Protein AF-A0A7Z8ZEG6-F1 (afdb_monomer)

Nearest PDB structures (foldseek):
  4nub-assembly1_A-2  TM=9.587E-01  e=1.190E-07  Escherichia coli K-12
  4liu-assembly1_A-2  TM=9.471E-01  e=1.753E-07  Escherichia coli K-12
  4liv-assembly1_A-2  TM=9.451E-01  e=2.423E-07  Escherichia coli K-12
  4ccl-assembly1_A  TM=9.612E-01  e=2.941E-07  Escherichia coli
  4lit-assembly1_A-2  TM=9.441E-01  e=3.138E-07  Escherichia coli K-12

Mean predicted aligned error: 3.53 Å

Sequence (79 aa):
MPLS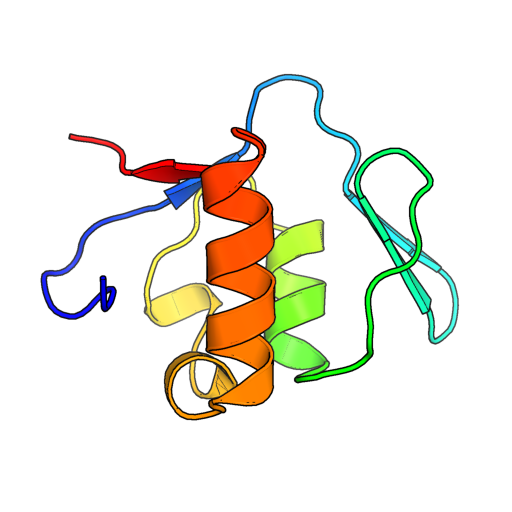GGETLARLSGLRVLHIGDSFFVNSEALAITDVDALDALCRYTSLSKDELGKGLHNPDFIAELTRLINQGYWYFEE

Radius of gyration: 11.37 Å; Cα contacts (8 Å, |Δi|>4): 107; chains: 1; bounding box: 25×22×33 Å

Foldseek 3Di:
DALPPQWKKAFDPPWAWDDDDPWIDTPNHTDDPQDRQQSVLVRPDRMDHCVSNPCLSVGVSSVVRVVVCVVVVRMDTDD

Solvent-accessible surface area (backbone atoms only — not comparable to full-atom values): 4661 Å² total; per-residue (Å²): 136,78,69,81,82,79,51,35,34,35,48,38,87,88,68,49,44,45,74,54,93,97,43,40,29,52,77,84,43,75,55,82,92,61,38,70,68,30,54,49,33,59,41,75,44,60,60,41,40,61,80,60,33,46,72,30,77,76,34,68,63,33,47,52,51,52,50,53,40,36,75,69,58,49,28,44,76,56,133

InterPro domains:
  IPR046799 ROXA-like, winged helix [PF20514] (4-76)

pLDDT: mean 92.18, std 10.12, range [51.38, 98.31]

Organism: Raoultella terrigena (NCBI:txid577)

Structure (mmCIF, N/CA/C/O backbone):
data_AF-A0A7Z8ZEG6-F1
#
_entry.id   AF-A0A7Z8ZEG6-F1
#
loop_
_atom_site.group_PDB
_atom_site.id
_atom_site.type_symbol
_atom_site.label_atom_id
_atom_site.label_alt_id
_atom_site.label_comp_id
_ato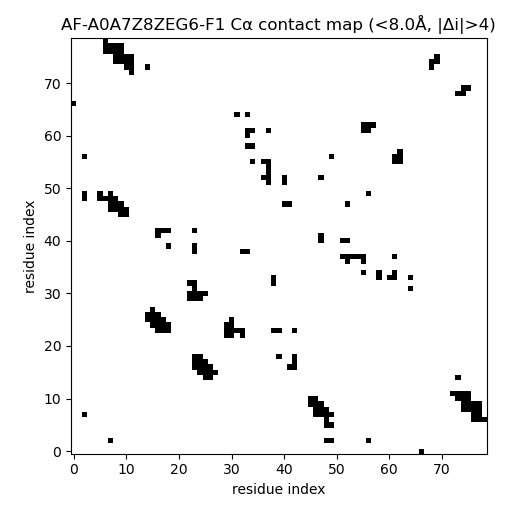m_site.label_asym_id
_atom_site.label_entity_id
_atom_site.label_seq_id
_atom_site.pdbx_PDB_ins_code
_atom_site.Cartn_x
_atom_site.Cartn_y
_atom_site.Cartn_z
_atom_site.occupancy
_atom_site.B_iso_or_equiv
_atom_site.auth_seq_id
_atom_site.auth_comp_id
_atom_site.auth_asym_id
_atom_site.auth_atom_id
_atom_site.pdbx_PDB_model_num
ATOM 1 N N . MET A 1 1 ? 6.912 6.593 10.511 1.00 51.38 1 MET A N 1
ATOM 2 C CA . MET A 1 1 ? 6.147 6.239 11.723 1.00 51.38 1 MET A CA 1
ATOM 3 C C . MET A 1 1 ? 5.801 4.763 11.588 1.00 51.38 1 MET A C 1
ATOM 5 O O . MET A 1 1 ? 5.176 4.433 10.590 1.00 51.38 1 MET A O 1
ATOM 9 N N . PRO A 1 2 ? 6.343 3.857 12.417 1.00 52.84 2 PRO A N 1
ATOM 10 C CA . PRO A 1 2 ? 6.102 2.430 12.230 1.00 52.84 2 PRO A CA 1
ATOM 11 C C . PRO A 1 2 ? 4.733 2.031 12.803 1.00 52.84 2 PRO A C 1
ATOM 13 O O . PRO A 1 2 ? 4.384 2.480 13.890 1.00 52.84 2 PRO A O 1
ATOM 16 N N . LEU A 1 3 ? 4.015 1.147 12.098 1.00 62.50 3 LEU A N 1
ATOM 17 C CA . LEU A 1 3 ? 2.734 0.510 12.472 1.00 62.50 3 LEU A CA 1
ATOM 18 C C . LEU A 1 3 ? 2.862 -0.459 13.675 1.00 62.50 3 LEU A C 1
ATOM 20 O O . LEU A 1 3 ? 2.277 -1.541 13.711 1.00 62.50 3 LEU A O 1
ATOM 24 N N . SER A 1 4 ? 3.684 -0.120 14.666 1.00 57.88 4 SER A N 1
ATOM 25 C CA . SER A 1 4 ? 4.057 -1.017 15.767 1.00 57.88 4 SER A CA 1
ATOM 26 C C . SER A 1 4 ? 2.965 -1.158 16.833 1.00 57.88 4 SER A C 1
ATOM 28 O O . SER A 1 4 ? 3.047 -2.059 17.667 1.00 57.88 4 SER A O 1
ATOM 30 N N . GLY A 1 5 ? 1.970 -0.263 16.837 1.00 61.88 5 GLY A N 1
ATOM 31 C CA . GLY A 1 5 ? 0.990 -0.107 17.919 1.00 61.88 5 GLY A CA 1
ATOM 32 C C . GLY A 1 5 ? -0.356 -0.810 17.727 1.00 61.88 5 GLY A C 1
ATOM 33 O O . GLY A 1 5 ? -1.208 -0.687 18.597 1.00 61.88 5 GLY A O 1
ATOM 34 N N . GLY A 1 6 ? -0.566 -1.536 16.621 1.00 71.12 6 GLY A N 1
ATOM 35 C CA . GLY A 1 6 ? -1.899 -2.043 16.252 1.00 71.12 6 GLY A CA 1
ATOM 36 C C . GLY A 1 6 ? -2.774 -1.010 15.533 1.00 71.12 6 GLY A C 1
ATOM 37 O O . GLY A 1 6 ? -3.968 -1.231 15.364 1.00 71.12 6 GLY A O 1
ATOM 38 N N . GLU A 1 7 ? -2.172 0.100 15.109 1.00 86.25 7 GLU A N 1
ATOM 39 C CA . GLU A 1 7 ? -2.812 1.115 14.279 1.00 86.25 7 GLU A CA 1
ATOM 40 C C . GLU A 1 7 ? -3.221 0.513 12.928 1.00 86.25 7 GLU A C 1
ATOM 42 O O . GLU A 1 7 ? -2.545 -0.370 12.386 1.00 86.25 7 GLU A O 1
ATOM 47 N N . THR A 1 8 ? -4.326 1.012 12.385 1.00 92.75 8 THR A N 1
ATOM 48 C CA . THR A 1 8 ? -4.881 0.564 11.108 1.00 92.75 8 THR A CA 1
ATOM 49 C C . THR A 1 8 ? -4.833 1.710 10.105 1.00 92.75 8 THR A C 1
ATOM 51 O O . THR A 1 8 ? -5.086 2.860 10.453 1.00 92.75 8 THR A O 1
ATOM 54 N N . LEU A 1 9 ? -4.473 1.415 8.858 1.00 95.38 9 LEU A N 1
ATOM 55 C CA . LEU A 1 9 ? -4.488 2.370 7.757 1.00 95.38 9 LEU A CA 1
ATOM 56 C C . LEU A 1 9 ? -5.785 2.249 6.968 1.00 95.38 9 LEU A C 1
ATOM 58 O O . LEU A 1 9 ? -6.051 1.204 6.377 1.00 95.38 9 LEU A O 1
ATOM 62 N N . ALA A 1 10 ? -6.525 3.345 6.857 1.00 96.69 10 ALA A N 1
ATOM 63 C CA . ALA A 1 10 ? -7.634 3.479 5.929 1.00 96.69 10 ALA A CA 1
ATOM 64 C C . ALA A 1 10 ? -7.171 4.051 4.593 1.00 96.69 10 ALA A C 1
ATOM 66 O O . ALA A 1 10 ? -6.415 5.022 4.525 1.00 96.69 10 ALA A O 1
ATOM 67 N N . ARG A 1 11 ? -7.678 3.464 3.511 1.00 97.38 11 ARG A N 1
ATOM 68 C CA . ARG A 1 11 ? -7.536 3.980 2.154 1.00 97.38 11 ARG A CA 1
ATOM 69 C C . ARG A 1 11 ? -8.483 5.160 1.955 1.00 97.38 11 ARG A C 1
ATOM 71 O O . ARG A 1 11 ? -9.666 5.073 2.279 1.00 97.38 11 ARG A O 1
ATOM 78 N N . LEU A 1 12 ? -7.989 6.226 1.331 1.00 97.19 12 LEU A N 1
ATOM 79 C CA . LEU A 1 12 ? -8.810 7.353 0.902 1.00 97.19 12 LEU A CA 1
ATOM 80 C C . LEU A 1 12 ? -9.983 6.865 0.039 1.00 97.19 12 LEU A C 1
ATOM 82 O O . LEU A 1 12 ? -9.805 6.126 -0.934 1.00 97.19 12 LEU A O 1
ATOM 86 N N . SER A 1 13 ? -11.192 7.304 0.386 1.00 95.12 13 SER A N 1
ATOM 87 C CA . SER A 1 13 ? -12.403 6.937 -0.348 1.00 95.12 13 SER A CA 1
ATOM 88 C C . SER A 1 13 ? -12.292 7.315 -1.829 1.00 95.12 13 SER A C 1
ATOM 90 O O . SER A 1 13 ? -11.905 8.430 -2.177 1.00 95.12 13 SER A O 1
ATOM 92 N N . GLY A 1 14 ? -12.617 6.370 -2.714 1.00 94.75 14 GLY A N 1
ATOM 93 C CA . GLY A 1 14 ? -12.525 6.548 -4.165 1.00 94.75 14 GLY A CA 1
ATOM 94 C C . GLY A 1 14 ? -11.118 6.399 -4.759 1.00 94.75 14 GLY A C 1
ATOM 95 O O . GLY A 1 14 ? -10.986 6.440 -5.985 1.00 94.75 14 GLY A O 1
ATOM 96 N N . LEU A 1 15 ? -10.078 6.179 -3.943 1.00 97.25 15 LEU A N 1
ATOM 97 C CA . LEU A 1 15 ? -8.731 5.893 -4.435 1.00 97.25 15 LEU A CA 1
ATOM 98 C C . LEU A 1 15 ? -8.704 4.563 -5.197 1.00 97.25 15 LEU A C 1
ATOM 100 O O . LEU A 1 15 ? -9.041 3.504 -4.657 1.00 97.25 15 LEU A O 1
ATOM 104 N N . ARG A 1 16 ? -8.255 4.605 -6.455 1.00 97.19 16 ARG A N 1
ATOM 105 C CA . ARG A 1 16 ? -8.134 3.404 -7.288 1.00 97.19 16 ARG A CA 1
ATOM 106 C C . ARG A 1 16 ? -6.756 2.795 -7.113 1.00 97.19 16 ARG A C 1
ATOM 108 O O . ARG A 1 16 ? -5.761 3.439 -7.434 1.00 97.19 16 ARG A O 1
ATOM 115 N N . VAL A 1 17 ? -6.726 1.548 -6.654 1.00 97.69 17 VAL A N 1
ATOM 116 C CA . VAL A 1 17 ? -5.499 0.768 -6.486 1.00 97.69 17 VAL A CA 1
ATOM 117 C C . VAL A 1 17 ? -5.672 -0.547 -7.228 1.00 97.69 17 VAL A C 1
ATOM 119 O O . VAL A 1 17 ? -6.638 -1.265 -6.973 1.00 97.69 17 VAL A O 1
ATOM 122 N N . LEU A 1 18 ? -4.798 -0.821 -8.192 1.00 97.38 18 LEU A N 1
ATOM 123 C CA . LEU A 1 18 ? -4.969 -1.901 -9.163 1.00 97.38 18 LEU A CA 1
ATOM 124 C C . LEU A 1 18 ? -3.698 -2.735 -9.268 1.00 97.38 18 LEU A C 1
ATOM 126 O O . LEU A 1 18 ? -2.602 -2.184 -9.315 1.00 97.38 18 LEU A O 1
ATOM 130 N N . HIS A 1 19 ? -3.877 -4.044 -9.388 1.00 97.38 19 HIS A N 1
ATOM 131 C CA . HIS A 1 19 ? -2.838 -4.996 -9.756 1.00 97.38 19 HIS A CA 1
ATOM 132 C C . HIS A 1 19 ? -3.203 -5.568 -11.131 1.00 97.38 19 HIS A C 1
ATOM 134 O O . HIS A 1 19 ? -4.288 -6.130 -11.302 1.00 97.38 19 HIS A O 1
ATOM 140 N N . ILE A 1 20 ? -2.352 -5.348 -12.135 1.00 95.94 20 ILE A N 1
ATOM 141 C CA . ILE A 1 20 ? -2.577 -5.771 -13.523 1.00 95.94 20 ILE A CA 1
ATOM 142 C C . ILE A 1 20 ? -1.307 -6.443 -14.038 1.00 95.94 20 ILE A C 1
ATOM 144 O O . ILE A 1 20 ? -0.280 -5.783 -14.197 1.00 95.94 20 ILE A O 1
ATOM 148 N N . GLY A 1 21 ? -1.393 -7.739 -14.345 1.00 95.06 21 GLY A N 1
ATOM 149 C CA . GLY A 1 21 ? -0.208 -8.523 -14.698 1.00 95.06 21 GLY A CA 1
ATOM 150 C C . GLY A 1 21 ? 0.792 -8.485 -13.547 1.00 95.06 21 GLY A C 1
ATOM 151 O O . GLY A 1 21 ? 0.413 -8.791 -12.428 1.00 95.06 21 GLY A O 1
ATOM 152 N N . ASP A 1 22 ? 2.013 -8.030 -13.821 1.00 95.00 22 ASP A N 1
ATOM 153 C CA . ASP A 1 22 ? 3.085 -7.904 -12.823 1.00 95.00 22 ASP A CA 1
ATOM 154 C C . ASP A 1 22 ? 3.266 -6.457 -12.319 1.00 95.00 22 ASP A C 1
ATOM 156 O O . ASP A 1 22 ? 4.340 -6.077 -11.859 1.00 95.00 22 ASP A O 1
ATOM 160 N N . SER A 1 23 ? 2.263 -5.588 -12.491 1.00 97.00 23 SER A N 1
ATOM 161 C CA . SER A 1 23 ? 2.364 -4.154 -12.180 1.00 97.00 23 SER A CA 1
ATOM 162 C C . SER A 1 23 ? 1.268 -3.669 -11.238 1.00 97.00 23 SER A C 1
ATOM 164 O O . SER A 1 23 ? 0.104 -4.060 -11.348 1.00 97.00 23 SER A O 1
ATOM 166 N N . PHE A 1 24 ? 1.645 -2.748 -10.352 1.00 98.31 24 PHE A N 1
ATOM 167 C CA . PHE A 1 24 ? 0.771 -2.137 -9.354 1.00 98.31 24 PHE A CA 1
ATOM 168 C C . PHE A 1 24 ? 0.578 -0.655 -9.653 1.00 98.31 24 PHE A C 1
ATOM 170 O O . PHE A 1 24 ? 1.532 0.034 -10.012 1.00 98.31 24 PHE A O 1
ATOM 177 N N . PHE A 1 25 ? -0.644 -0.156 -9.479 1.00 97.75 25 PHE A N 1
ATOM 178 C CA . PHE A 1 25 ? -0.996 1.230 -9.770 1.00 97.75 25 PHE A CA 1
ATOM 179 C C . PHE A 1 25 ? -1.816 1.852 -8.646 1.00 97.75 25 PHE A C 1
ATOM 181 O O . PHE A 1 25 ? -2.780 1.243 -8.187 1.00 97.75 25 PHE A O 1
ATOM 188 N N . VAL A 1 26 ? -1.511 3.100 -8.285 1.00 97.50 26 VAL A N 1
ATOM 189 C CA . VAL A 1 26 ? -2.342 3.957 -7.424 1.00 97.50 26 VAL A CA 1
ATOM 190 C C . VAL A 1 26 ? -2.713 5.199 -8.221 1.00 97.50 26 VAL A C 1
ATOM 192 O O . VAL A 1 26 ? -1.842 5.930 -8.674 1.00 97.50 26 VAL A O 1
ATOM 195 N N . ASN A 1 27 ? -4.006 5.432 -8.451 1.00 94.88 27 ASN A N 1
ATOM 196 C CA . ASN A 1 27 ? -4.497 6.567 -9.244 1.00 94.88 27 ASN A CA 1
ATOM 197 C C . ASN A 1 27 ? -3.820 6.730 -10.622 1.00 94.88 27 ASN A C 1
ATOM 199 O O . ASN A 1 27 ? -3.692 7.836 -11.141 1.00 94.88 27 ASN A O 1
ATOM 203 N N . SER A 1 28 ? -3.510 5.611 -11.283 1.00 92.38 28 SER A N 1
ATOM 204 C CA . SER A 1 28 ? -2.811 5.542 -12.585 1.00 92.38 28 SER A CA 1
ATOM 205 C C . SER A 1 28 ? -1.298 5.802 -12.531 1.00 92.38 28 SER A C 1
ATOM 207 O O . SER A 1 28 ? -0.652 5.754 -13.574 1.00 92.38 28 SER A O 1
ATOM 209 N N . GLU A 1 29 ? -0.717 6.016 -11.350 1.00 94.50 29 GLU A N 1
ATOM 210 C CA . GLU A 1 29 ? 0.734 6.032 -11.146 1.00 94.50 29 GLU A CA 1
ATOM 211 C C . GLU A 1 29 ? 1.227 4.616 -10.842 1.00 94.50 29 GLU A C 1
ATOM 213 O O . GLU A 1 29 ? 0.667 3.944 -9.976 1.00 94.50 29 GLU A O 1
ATOM 218 N N . ALA A 1 30 ? 2.258 4.157 -11.555 1.00 95.94 30 ALA A N 1
ATOM 219 C CA . ALA A 1 30 ? 2.869 2.856 -11.301 1.00 95.94 30 ALA A CA 1
ATOM 220 C C . ALA A 1 30 ? 3.706 2.893 -10.014 1.00 95.94 30 ALA A C 1
ATOM 222 O O . ALA A 1 30 ? 4.496 3.817 -9.815 1.00 95.94 30 ALA A O 1
ATOM 223 N N . LEU A 1 31 ? 3.556 1.876 -9.168 1.00 96.50 31 LEU A N 1
ATOM 224 C CA . LEU A 1 31 ? 4.379 1.693 -7.975 1.00 96.50 31 LEU A CA 1
ATOM 225 C C . LEU A 1 31 ? 5.635 0.880 -8.305 1.00 96.50 31 LEU A C 1
ATOM 227 O O . LEU A 1 31 ? 5.620 0.006 -9.174 1.00 96.50 31 LEU A O 1
ATOM 231 N N . ALA A 1 32 ? 6.716 1.130 -7.567 1.00 94.25 32 ALA A N 1
ATOM 232 C CA . ALA A 1 32 ? 7.871 0.242 -7.577 1.00 94.25 32 ALA A CA 1
ATOM 233 C C . ALA A 1 32 ? 7.509 -1.102 -6.923 1.00 94.25 32 ALA A C 1
ATOM 235 O O . ALA A 1 32 ? 6.830 -1.132 -5.897 1.00 94.25 32 ALA A O 1
ATOM 236 N N . ILE A 1 33 ? 7.990 -2.213 -7.489 1.00 95.00 33 ILE A N 1
ATOM 237 C CA . ILE A 1 33 ? 7.772 -3.552 -6.925 1.00 95.00 33 ILE A CA 1
ATOM 238 C C . ILE A 1 33 ? 8.742 -3.751 -5.755 1.00 95.00 33 ILE A C 1
ATOM 240 O O . ILE A 1 33 ? 9.877 -4.182 -5.943 1.00 95.00 33 ILE A O 1
ATOM 244 N N . THR A 1 34 ? 8.301 -3.384 -4.555 1.00 95.56 34 THR A N 1
ATOM 245 C CA . THR A 1 34 ? 9.089 -3.473 -3.317 1.00 95.56 34 THR A CA 1
ATOM 246 C C . THR A 1 34 ? 8.822 -4.775 -2.568 1.00 95.56 34 THR A C 1
ATOM 248 O O . THR A 1 34 ? 9.761 -5.455 -2.167 1.00 95.56 34 THR A O 1
ATOM 251 N N . ASP A 1 35 ? 7.551 -5.150 -2.424 1.00 96.62 35 ASP A N 1
ATOM 252 C CA . ASP A 1 35 ? 7.093 -6.409 -1.835 1.00 96.62 35 ASP A CA 1
ATOM 253 C C . ASP A 1 35 ? 5.744 -6.790 -2.461 1.00 96.62 35 ASP A C 1
ATOM 255 O O . ASP A 1 35 ? 4.767 -6.055 -2.333 1.00 96.62 35 ASP A O 1
ATOM 259 N N . VAL A 1 36 ? 5.697 -7.904 -3.194 1.00 96.25 36 VAL A N 1
ATOM 260 C CA . VAL A 1 36 ? 4.523 -8.278 -4.003 1.00 96.25 36 VAL A CA 1
ATOM 261 C C . VAL A 1 36 ? 3.300 -8.543 -3.128 1.00 96.25 36 VAL A C 1
ATOM 263 O O . VAL A 1 36 ? 2.214 -8.071 -3.456 1.00 96.25 36 VAL A O 1
ATOM 266 N N . ASP A 1 37 ? 3.469 -9.250 -2.010 1.00 96.31 37 ASP A N 1
ATOM 267 C CA . ASP A 1 37 ? 2.352 -9.616 -1.137 1.00 96.31 37 ASP A CA 1
ATOM 268 C C . ASP A 1 37 ? 1.779 -8.372 -0.446 1.00 96.31 37 ASP A C 1
ATOM 270 O O . ASP A 1 37 ? 0.560 -8.188 -0.383 1.00 96.31 37 ASP A O 1
ATOM 274 N N . ALA A 1 38 ? 2.651 -7.471 0.014 1.00 96.50 38 ALA A N 1
ATOM 275 C CA . ALA A 1 38 ? 2.222 -6.240 0.666 1.00 96.50 38 ALA A CA 1
ATOM 276 C C . ALA A 1 38 ? 1.597 -5.234 -0.321 1.00 96.50 38 ALA A C 1
ATOM 278 O O . ALA A 1 38 ? 0.602 -4.586 0.007 1.00 96.50 38 ALA A O 1
ATOM 279 N N . LEU A 1 39 ? 2.118 -5.125 -1.550 1.00 97.38 39 LEU A N 1
ATOM 280 C CA . LEU A 1 39 ? 1.510 -4.307 -2.609 1.00 97.38 39 LEU A CA 1
ATOM 281 C C . LEU A 1 39 ? 0.147 -4.858 -3.047 1.00 97.38 39 LEU A C 1
ATOM 283 O O . LEU A 1 39 ? -0.789 -4.093 -3.273 1.00 97.38 39 LEU A O 1
ATOM 287 N N . ASP A 1 40 ? -0.003 -6.177 -3.111 1.00 97.25 40 ASP A N 1
ATOM 288 C CA . ASP A 1 40 ? -1.281 -6.803 -3.435 1.00 97.25 40 ASP A CA 1
ATOM 289 C C . ASP A 1 40 ? -2.310 -6.615 -2.304 1.00 97.25 40 ASP A C 1
ATOM 291 O O . ASP A 1 40 ? -3.494 -6.374 -2.570 1.00 97.25 40 ASP A O 1
ATOM 295 N N . ALA A 1 41 ? -1.871 -6.590 -1.040 1.00 97.25 41 ALA A N 1
ATOM 296 C CA . ALA A 1 41 ? -2.712 -6.174 0.082 1.00 97.25 41 ALA A CA 1
ATOM 297 C C . ALA A 1 41 ? -3.217 -4.726 -0.088 1.00 97.25 41 ALA A C 1
ATOM 299 O O . ALA A 1 41 ? -4.417 -4.477 0.088 1.00 97.25 41 ALA A O 1
ATOM 300 N N . LEU A 1 42 ? -2.354 -3.792 -0.527 1.00 97.25 42 LEU A N 1
ATOM 301 C CA . LEU A 1 42 ? -2.757 -2.415 -0.858 1.00 97.25 42 LEU A CA 1
ATOM 302 C C . LEU A 1 42 ? -3.808 -2.349 -1.967 1.00 97.25 42 LEU A C 1
ATOM 304 O O . LEU A 1 42 ? -4.565 -1.385 -1.998 1.00 97.25 42 LEU A O 1
ATOM 308 N N . CYS A 1 43 ? -3.875 -3.327 -2.873 1.00 96.81 43 CYS A N 1
ATOM 309 C CA . CYS A 1 43 ? -4.927 -3.412 -3.886 1.00 96.81 43 CYS A CA 1
ATOM 310 C C . CYS A 1 43 ? -6.237 -3.943 -3.297 1.00 96.81 43 CYS A C 1
ATOM 312 O O . CYS A 1 43 ? -7.300 -3.354 -3.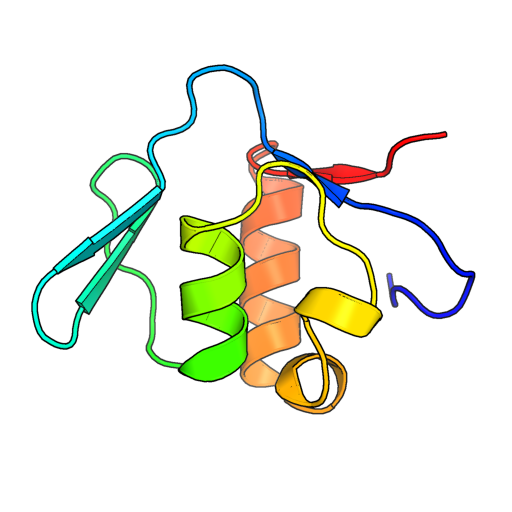521 1.00 96.81 43 CYS A O 1
ATOM 314 N N . ARG A 1 44 ? -6.162 -5.018 -2.508 1.00 96.06 44 ARG A N 1
ATOM 315 C CA . ARG A 1 44 ? -7.320 -5.793 -2.036 1.00 96.06 44 ARG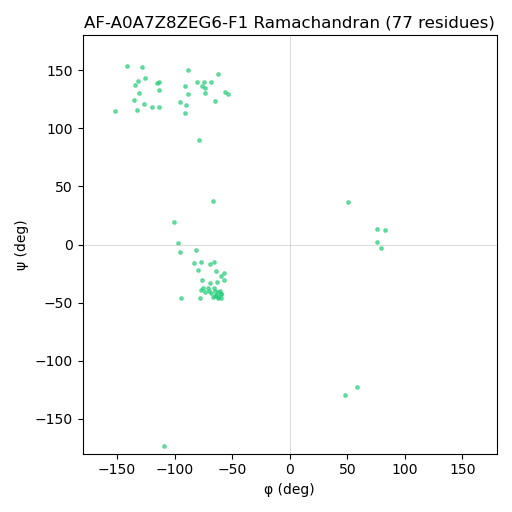 A CA 1
ATOM 316 C C . ARG A 1 44 ? -8.096 -5.142 -0.897 1.00 96.06 44 ARG A C 1
ATOM 318 O O . ARG A 1 44 ? -9.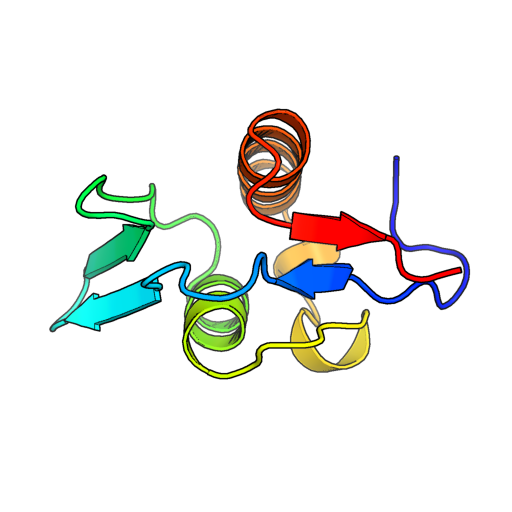322 -5.211 -0.903 1.00 96.06 44 ARG A O 1
ATOM 325 N N . TYR A 1 45 ? -7.413 -4.509 0.056 1.00 96.56 45 TYR A N 1
ATOM 326 C CA . TYR A 1 45 ? -8.043 -4.073 1.304 1.00 96.56 45 TYR A CA 1
ATOM 327 C C . TYR A 1 45 ? -8.107 -2.554 1.439 1.00 96.56 45 TYR A C 1
ATOM 329 O O . TYR A 1 45 ? -7.127 -1.839 1.215 1.00 96.56 45 TYR A O 1
ATOM 337 N N . THR A 1 46 ? -9.277 -2.042 1.815 1.00 95.12 46 THR A N 1
ATOM 338 C CA . THR A 1 46 ? -9.488 -0.613 2.093 1.00 95.12 46 THR A CA 1
ATOM 339 C C . THR A 1 46 ? -9.070 -0.215 3.505 1.00 95.12 46 THR A C 1
ATOM 341 O O . THR A 1 46 ? -8.904 0.971 3.755 1.00 95.12 46 THR A O 1
ATOM 344 N N . SER A 1 47 ? -8.894 -1.184 4.402 1.00 95.31 47 SER A N 1
ATOM 345 C CA . SER A 1 47 ? -8.387 -1.018 5.763 1.00 95.31 47 SER A CA 1
ATOM 346 C C . SER A 1 47 ? -7.289 -2.064 5.973 1.00 95.31 47 SER A C 1
ATOM 348 O O . SER A 1 47 ? -7.465 -3.214 5.568 1.00 95.31 47 SER A O 1
ATOM 350 N N . LEU A 1 48 ? -6.127 -1.648 6.473 1.00 95.38 48 LEU A N 1
ATOM 351 C CA . LEU A 1 48 ? -4.903 -2.451 6.507 1.00 95.38 48 LEU A CA 1
ATOM 352 C C . LEU A 1 48 ? -4.227 -2.341 7.864 1.00 95.38 48 LEU A C 1
ATOM 354 O O . LEU A 1 48 ? -3.849 -1.250 8.289 1.00 95.38 48 LEU A O 1
ATOM 358 N N . SER A 1 49 ? -3.997 -3.479 8.497 1.00 93.25 49 SER A N 1
ATOM 359 C CA . SER A 1 49 ? -3.190 -3.577 9.703 1.00 93.25 49 SER A CA 1
ATOM 360 C C . SER A 1 49 ? -1.858 -4.270 9.398 1.00 93.25 49 SER A C 1
ATOM 362 O O . SER A 1 49 ? -1.522 -4.597 8.254 1.00 93.25 49 SER A O 1
ATOM 364 N N . LYS A 1 50 ? -1.083 -4.543 10.449 1.00 91.50 50 LYS A N 1
ATOM 365 C CA . LYS A 1 50 ? 0.098 -5.408 10.349 1.00 91.50 50 LYS A CA 1
ATOM 366 C C . LYS A 1 50 ? -0.219 -6.814 9.820 1.00 91.50 50 LYS A C 1
ATOM 368 O O . LYS A 1 50 ? 0.683 -7.452 9.287 1.00 91.50 50 LYS A O 1
ATOM 373 N N . ASP A 1 51 ? -1.452 -7.292 9.977 1.00 92.62 51 ASP A N 1
ATOM 374 C CA . ASP A 1 51 ? -1.826 -8.657 9.612 1.00 92.62 51 ASP A CA 1
ATOM 375 C C . ASP A 1 51 ? -1.922 -8.805 8.086 1.00 92.62 51 ASP A C 1
ATOM 377 O O . ASP A 1 51 ? -1.396 -9.767 7.527 1.00 92.62 51 ASP A O 1
ATOM 381 N N . GLU A 1 52 ? -2.487 -7.811 7.392 1.00 95.25 52 GLU A N 1
ATOM 382 C CA . GLU A 1 52 ? -2.541 -7.775 5.927 1.00 95.25 52 GLU A CA 1
ATOM 383 C C . GLU A 1 52 ? -1.190 -7.415 5.296 1.00 95.25 52 GLU A C 1
ATOM 385 O O . GLU A 1 52 ? -0.839 -7.950 4.246 1.00 95.25 52 GLU A O 1
ATOM 390 N N . LEU A 1 53 ? -0.429 -6.507 5.918 1.00 93.56 53 LEU A N 1
ATOM 391 C CA . LEU A 1 53 ? 0.862 -6.042 5.391 1.00 93.56 53 LEU A CA 1
ATOM 392 C C . LEU A 1 53 ? 2.011 -7.026 5.664 1.00 93.56 53 LEU A C 1
ATOM 394 O O . LEU A 1 53 ? 3.027 -7.014 4.963 1.00 93.56 53 LEU A O 1
ATOM 398 N N . GLY A 1 54 ? 1.854 -7.885 6.673 1.00 91.19 54 GLY A N 1
ATOM 399 C CA . GLY A 1 54 ? 2.733 -9.007 6.971 1.00 91.19 54 GLY A CA 1
ATOM 400 C C . GLY A 1 54 ? 4.220 -8.646 6.98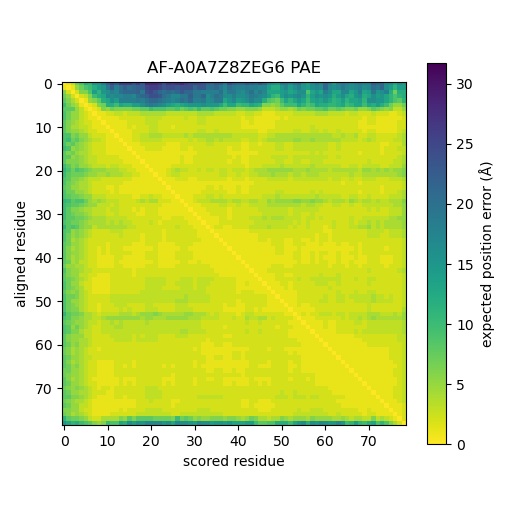2 1.00 91.19 54 GLY A C 1
ATOM 401 O O . GLY A 1 54 ? 4.662 -7.690 7.624 1.00 91.19 54 GLY A O 1
ATOM 402 N N . LYS A 1 55 ? 5.017 -9.438 6.253 1.00 91.38 55 LYS A N 1
ATOM 403 C CA . LYS A 1 55 ? 6.478 -9.270 6.185 1.00 91.38 55 LYS A CA 1
ATOM 404 C C . LYS A 1 55 ? 6.914 -8.006 5.445 1.00 91.38 55 LYS A C 1
ATOM 406 O O . LYS A 1 55 ? 8.049 -7.581 5.659 1.00 91.38 55 LYS A O 1
ATOM 411 N N . GLY A 1 56 ? 6.032 -7.376 4.665 1.00 91.69 56 GLY A N 1
ATOM 412 C CA . GLY A 1 56 ? 6.319 -6.107 4.000 1.00 91.69 56 GLY A CA 1
ATOM 413 C C . GLY A 1 56 ? 6.727 -5.017 4.991 1.00 9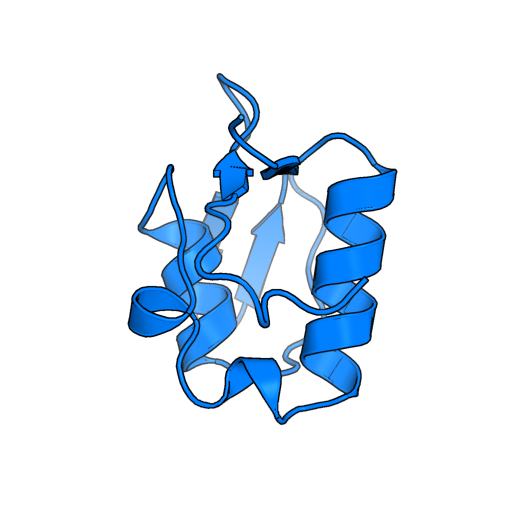1.69 56 GLY A C 1
ATOM 414 O O . GLY A 1 56 ? 7.590 -4.201 4.687 1.00 91.69 56 GLY A O 1
ATOM 415 N N . LEU A 1 57 ? 6.227 -5.061 6.233 1.00 91.94 57 LEU A N 1
ATOM 416 C CA . LEU A 1 57 ? 6.628 -4.116 7.283 1.00 91.94 57 LEU A CA 1
ATOM 417 C C . LEU A 1 57 ? 8.097 -4.236 7.726 1.00 91.94 57 LEU A C 1
ATOM 419 O O . LEU A 1 57 ? 8.620 -3.333 8.379 1.00 91.94 57 LEU A O 1
ATOM 423 N N . HIS A 1 58 ? 8.770 -5.333 7.382 1.00 92.81 58 HIS A N 1
ATOM 424 C CA . HIS A 1 58 ? 10.204 -5.520 7.611 1.00 92.81 58 HIS A CA 1
ATOM 425 C C . HIS A 1 58 ? 11.052 -5.147 6.390 1.00 92.81 58 HIS A C 1
ATOM 427 O O . HIS A 1 58 ? 12.279 -5.133 6.486 1.00 92.81 58 HIS A O 1
ATOM 433 N N . ASN A 1 59 ? 10.418 -4.843 5.256 1.00 94.94 59 ASN A N 1
ATOM 434 C CA . ASN A 1 59 ? 11.088 -4.420 4.040 1.00 94.94 59 ASN A CA 1
ATOM 435 C C . ASN A 1 59 ? 11.209 -2.882 4.023 1.00 94.94 59 ASN A C 1
ATOM 437 O O . ASN A 1 59 ? 10.193 -2.186 3.939 1.00 94.94 59 ASN A O 1
ATOM 441 N N . PRO A 1 60 ? 12.432 -2.321 4.101 1.00 94.88 60 PRO A N 1
ATOM 442 C CA . PRO A 1 60 ? 12.621 -0.875 4.156 1.00 94.88 60 PRO A CA 1
ATOM 443 C C . PRO A 1 60 ? 12.124 -0.158 2.894 1.00 94.88 60 PRO A C 1
ATOM 445 O O . PRO A 1 60 ? 11.611 0.955 3.008 1.00 94.88 60 PRO A O 1
ATOM 448 N N . ASP A 1 61 ? 12.207 -0.793 1.721 1.00 95.94 61 ASP A N 1
ATOM 449 C CA . ASP A 1 61 ? 11.741 -0.203 0.463 1.00 95.94 61 ASP A CA 1
ATOM 450 C C . ASP A 1 61 ? 10.211 -0.125 0.437 1.00 95.94 61 ASP A C 1
ATOM 452 O O . ASP A 1 61 ? 9.639 0.892 0.039 1.00 95.94 61 ASP A O 1
ATOM 456 N N . PHE A 1 62 ? 9.533 -1.160 0.945 1.00 96.00 62 PHE A N 1
ATOM 457 C CA . PHE A 1 62 ? 8.079 -1.135 1.101 1.00 96.00 62 PHE A CA 1
ATOM 458 C C . PHE A 1 62 ? 7.643 -0.068 2.109 1.00 96.00 62 PHE A C 1
ATOM 460 O O . PHE A 1 62 ? 6.726 0.700 1.831 1.00 96.00 62 PHE A O 1
ATOM 467 N N . ILE A 1 63 ? 8.320 0.036 3.257 1.00 95.25 63 ILE A N 1
ATOM 468 C CA . ILE A 1 63 ? 8.023 1.068 4.262 1.00 95.25 63 ILE A CA 1
ATOM 469 C C . ILE A 1 63 ? 8.217 2.479 3.696 1.00 95.25 63 ILE A C 1
ATOM 471 O O . ILE A 1 63 ? 7.407 3.366 3.984 1.00 95.25 63 ILE A O 1
ATOM 475 N N . ALA A 1 64 ? 9.262 2.704 2.898 1.00 95.38 64 ALA A N 1
ATOM 476 C CA . ALA A 1 64 ? 9.491 3.985 2.239 1.00 95.38 64 ALA A CA 1
ATOM 477 C C . ALA A 1 64 ? 8.349 4.324 1.269 1.00 95.38 64 ALA A C 1
ATOM 479 O O . ALA A 1 64 ? 7.813 5.434 1.320 1.00 95.38 64 ALA A O 1
ATOM 480 N N . GLU A 1 65 ? 7.923 3.357 0.453 1.00 95.81 65 GLU A N 1
ATOM 481 C CA . GLU A 1 65 ? 6.822 3.545 -0.492 1.00 95.81 65 GLU A CA 1
ATOM 482 C C . GLU A 1 65 ? 5.479 3.760 0.220 1.00 95.81 65 GLU A C 1
ATOM 484 O O . GLU A 1 65 ? 4.764 4.714 -0.081 1.00 95.81 65 GLU A O 1
ATOM 489 N N . LEU A 1 66 ? 5.165 2.962 1.242 1.00 95.75 66 LEU A N 1
ATOM 490 C CA . LEU A 1 66 ? 3.965 3.137 2.061 1.00 95.75 66 LEU A CA 1
ATOM 491 C C . LEU A 1 66 ? 3.945 4.516 2.738 1.00 95.75 66 LEU A C 1
ATOM 493 O O . LEU A 1 66 ? 2.927 5.205 2.725 1.00 95.75 66 LEU A O 1
ATOM 497 N N . THR A 1 67 ? 5.086 4.960 3.272 1.00 94.62 67 THR A N 1
ATOM 498 C CA . THR A 1 67 ? 5.225 6.297 3.870 1.00 94.62 67 THR A CA 1
ATOM 499 C C . THR A 1 67 ? 4.981 7.394 2.834 1.00 94.62 67 THR A C 1
ATOM 501 O O . THR A 1 67 ? 4.312 8.384 3.133 1.00 94.62 67 THR A O 1
ATOM 504 N N . ARG A 1 68 ? 5.482 7.228 1.603 1.00 95.38 68 ARG A N 1
ATOM 505 C CA . ARG A 1 68 ? 5.228 8.160 0.496 1.00 95.38 68 ARG A CA 1
ATOM 506 C C . ARG A 1 68 ? 3.733 8.260 0.191 1.00 95.38 68 ARG A C 1
ATOM 508 O O . ARG A 1 68 ? 3.225 9.373 0.077 1.00 95.38 68 ARG A O 1
ATOM 515 N N . LEU A 1 69 ? 3.033 7.128 0.108 1.00 96.31 69 LEU A N 1
ATOM 516 C CA . LEU A 1 69 ? 1.592 7.078 -0.157 1.00 96.31 69 LEU A CA 1
ATOM 517 C C . LEU A 1 69 ? 0.771 7.718 0.979 1.00 96.31 69 LEU A C 1
ATOM 519 O O . LEU A 1 69 ? -0.168 8.469 0.712 1.00 96.31 69 LEU A O 1
ATOM 523 N N . ILE A 1 70 ? 1.154 7.494 2.240 1.00 95.75 70 ILE A N 1
ATOM 524 C CA . ILE A 1 70 ? 0.535 8.155 3.403 1.00 95.75 70 ILE A CA 1
ATOM 525 C C . ILE A 1 70 ? 0.742 9.674 3.336 1.00 95.75 70 ILE A C 1
ATOM 527 O O . ILE A 1 70 ? -0.207 10.437 3.491 1.00 95.75 70 ILE A O 1
ATOM 531 N N . ASN A 1 71 ? 1.958 10.132 3.027 1.00 95.25 71 ASN A N 1
ATOM 532 C CA . ASN A 1 71 ? 2.260 11.562 2.896 1.00 95.25 71 ASN A CA 1
ATOM 533 C C . ASN A 1 71 ? 1.500 12.239 1.739 1.00 95.25 71 ASN A C 1
ATOM 535 O O . ASN A 1 71 ? 1.303 13.452 1.765 1.00 95.25 71 ASN A O 1
ATOM 539 N N . GLN A 1 72 ? 1.063 11.476 0.734 1.00 95.00 72 GLN A N 1
ATOM 540 C CA . GLN A 1 72 ? 0.186 11.950 -0.342 1.00 95.00 72 GLN A CA 1
ATOM 541 C C . GLN A 1 72 ? -1.299 11.993 0.058 1.00 95.00 72 GLN A C 1
ATOM 543 O O . GLN A 1 72 ? -2.130 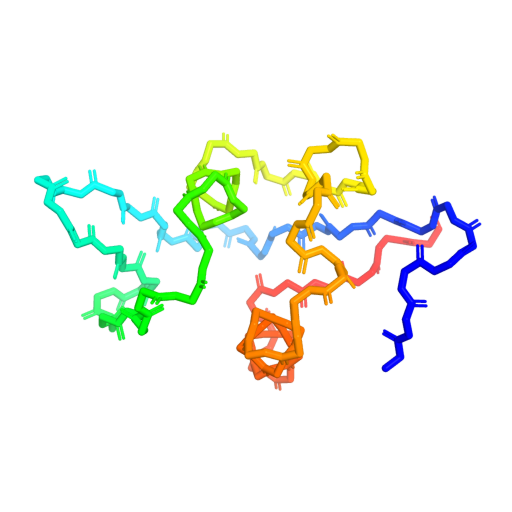12.447 -0.726 1.00 95.00 72 GLN A O 1
ATOM 548 N N . GLY A 1 73 ? -1.647 11.529 1.261 1.00 95.44 73 GLY A N 1
ATOM 549 C CA . GLY A 1 73 ? -3.024 11.449 1.747 1.00 95.44 73 GLY A CA 1
ATOM 550 C C . GLY A 1 73 ? -3.827 10.300 1.134 1.00 95.44 73 GLY A C 1
ATOM 551 O O . GLY A 1 73 ? -5.050 10.281 1.245 1.00 95.44 73 GLY A O 1
ATOM 552 N N . TYR A 1 74 ? -3.166 9.348 0.468 1.00 96.94 74 TYR A N 1
ATOM 553 C CA . TYR A 1 74 ? -3.822 8.184 -0.131 1.00 96.94 74 TYR A CA 1
ATOM 554 C C . TYR A 1 74 ? -4.210 7.130 0.906 1.00 96.94 74 TYR A C 1
ATOM 556 O O . TYR A 1 74 ? -5.226 6.455 0.746 1.00 96.94 74 TYR A O 1
ATOM 564 N N . TRP A 1 75 ? -3.436 7.034 1.983 1.00 96.94 75 TRP A N 1
ATOM 565 C CA . TRP A 1 75 ? -3.805 6.313 3.193 1.00 96.94 75 TRP A CA 1
ATOM 566 C C . TRP A 1 75 ? -3.609 7.215 4.403 1.00 96.94 75 TRP A C 1
ATOM 568 O O . TRP A 1 75 ? -2.759 8.105 4.394 1.00 96.94 75 TRP A O 1
ATOM 578 N N . TYR A 1 76 ? -4.384 6.965 5.446 1.00 94.69 76 TYR A N 1
ATOM 579 C CA . TYR A 1 76 ? -4.288 7.662 6.720 1.00 94.69 76 TYR A CA 1
ATOM 580 C C . TYR A 1 76 ? -4.511 6.673 7.861 1.00 94.69 76 TYR A C 1
ATOM 582 O O . TYR A 1 76 ? -5.151 5.641 7.674 1.00 94.69 76 TYR A O 1
ATOM 590 N N . PHE A 1 77 ? -3.960 6.970 9.032 1.00 92.69 77 PHE A N 1
ATOM 591 C CA . PHE A 1 77 ? -4.193 6.162 10.225 1.00 92.69 77 PHE A CA 1
ATOM 592 C C . PHE A 1 77 ? -5.616 6.408 10.743 1.00 92.69 77 PHE A C 1
ATOM 594 O O . PHE A 1 77 ? -6.028 7.562 10.871 1.00 92.69 77 PHE A O 1
ATOM 601 N N . GLU A 1 78 ? -6.362 5.335 10.997 1.00 88.12 78 GLU A N 1
ATOM 602 C CA . GLU A 1 78 ? -7.621 5.381 11.746 1.00 88.12 78 GLU A CA 1
ATOM 603 C C . GLU A 1 78 ? -7.310 5.573 13.243 1.00 88.12 78 GLU A C 1
ATOM 605 O O . GLU A 1 78 ? -6.333 5.007 13.741 1.00 88.12 78 GLU A O 1
ATOM 610 N N . GLU A 1 79 ? -8.103 6.409 13.927 1.00 70.50 79 GLU A N 1
ATOM 611 C CA . GLU A 1 79 ? -8.003 6.663 15.380 1.00 70.50 79 GLU A CA 1
ATOM 612 C C . GLU A 1 79 ? -8.484 5.479 16.230 1.00 70.5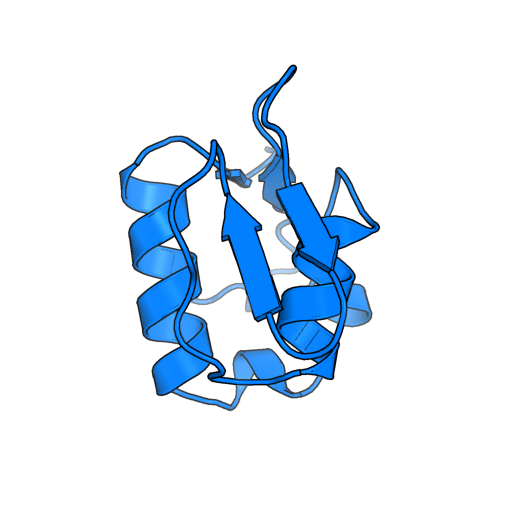0 79 GLU A C 1
ATOM 614 O O . GLU A 1 79 ? -9.497 4.841 15.855 1.00 70.50 79 GLU A O 1
#

Secondary structure (DSSP, 8-state):
---TTS-EEEEPTT--EEEETTEEEETTEEPP-S-HHHHHHHHH-SEE-HHHHGGGGG-HHHHHHHHHHHHTTSEEEE-